Protein AF-A0A9W7KQG3-F1 (afdb_monomer_lite)

Foldseek 3Di:
DFEQKDWFDDPLFTWIWGFDDDDPVDDGRQIDTGAGWQADDVLQQWTAHPVRDIDRYHYYNDLQAFADPSRLVNQLVVQQVPPDDDCDPVNSVVSSVSSRLRRHRNRDDDPVNVVSRYDPDDDDPPPPPDDNPPDPPDD

pLDDT: mean 82.85, std 17.14, range [37.19, 95.38]

Radius of gyration: 16.19 Å; chains: 1; bounding box: 42×29×50 Å

Structure (mmCIF, N/CA/C/O backbone):
data_AF-A0A9W7KQG3-F1
#
_entry.id   AF-A0A9W7KQG3-F1
#
loop_
_atom_site.group_PDB
_atom_site.id
_atom_site.type_symbol
_atom_site.label_atom_id
_atom_site.label_alt_id
_atom_site.label_comp_id
_atom_site.label_asym_id
_atom_site.label_entity_id
_atom_site.label_seq_id
_atom_site.pdbx_PDB_ins_code
_atom_site.Cartn_x
_atom_site.Cartn_y
_atom_site.Cartn_z
_atom_site.occupancy
_atom_site.B_iso_or_equiv
_atom_site.auth_seq_id
_atom_site.auth_comp_id
_atom_site.auth_asym_id
_atom_site.auth_atom_id
_atom_site.pdbx_PDB_model_num
ATOM 1 N N . MET A 1 1 ? -13.329 0.213 2.854 1.00 91.06 1 MET A N 1
ATOM 2 C CA . MET A 1 1 ? -12.324 -0.327 3.798 1.00 91.06 1 MET A CA 1
ATOM 3 C C . MET A 1 1 ? -11.209 -1.002 3.007 1.00 91.06 1 MET A C 1
ATOM 5 O O . MET A 1 1 ? -11.467 -1.361 1.863 1.00 91.06 1 MET A O 1
ATOM 9 N N . ILE A 1 2 ? -9.999 -1.125 3.559 1.00 93.56 2 ILE A N 1
ATOM 10 C CA . ILE A 1 2 ? -8.959 -2.038 3.058 1.00 93.56 2 ILE A CA 1
ATOM 11 C C . ILE A 1 2 ? -8.677 -3.061 4.153 1.00 93.56 2 ILE A C 1
ATOM 13 O O . ILE A 1 2 ? -8.220 -2.696 5.231 1.00 93.56 2 ILE A O 1
ATOM 17 N N . ASP A 1 3 ? -8.961 -4.320 3.869 1.00 93.12 3 ASP A N 1
ATOM 18 C CA . ASP A 1 3 ? -8.729 -5.455 4.751 1.00 93.12 3 ASP A CA 1
ATOM 19 C C . ASP A 1 3 ? -7.578 -6.322 4.227 1.00 93.12 3 ASP A C 1
ATOM 21 O O . ASP A 1 3 ? -7.169 -6.179 3.067 1.00 93.12 3 ASP A O 1
ATOM 25 N N . ASN A 1 4 ? -7.051 -7.221 5.062 1.00 93.19 4 ASN A N 1
ATOM 26 C CA . ASN A 1 4 ? -5.897 -8.063 4.731 1.00 93.19 4 ASN A CA 1
ATOM 27 C C . ASN A 1 4 ? -4.757 -7.225 4.129 1.00 93.19 4 ASN A C 1
ATOM 29 O O . ASN A 1 4 ? -4.273 -7.496 3.020 1.00 93.19 4 ASN A O 1
ATOM 33 N N . TRP A 1 5 ? -4.434 -6.124 4.811 1.00 93.44 5 TRP A N 1
ATOM 34 C CA . TRP A 1 5 ? -3.624 -5.045 4.256 1.00 93.44 5 TRP A CA 1
ATOM 35 C C . TRP A 1 5 ? -2.185 -5.068 4.762 1.00 93.44 5 TRP A C 1
ATOM 37 O O . TRP A 1 5 ? -1.906 -5.508 5.871 1.00 93.44 5 TRP A O 1
ATOM 47 N N . ARG A 1 6 ? -1.251 -4.545 3.969 1.00 93.06 6 ARG A N 1
ATOM 48 C CA . ARG A 1 6 ? 0.131 -4.313 4.400 1.00 93.06 6 ARG A CA 1
ATOM 49 C C . ARG A 1 6 ? 0.631 -2.974 3.881 1.00 93.06 6 ARG A C 1
ATOM 51 O O . ARG A 1 6 ? 0.368 -2.609 2.733 1.00 93.06 6 ARG A O 1
ATOM 58 N N . LEU A 1 7 ? 1.373 -2.257 4.721 1.00 93.25 7 LEU A N 1
ATOM 59 C CA . LEU A 1 7 ? 2.153 -1.106 4.289 1.00 93.25 7 LEU A CA 1
ATOM 60 C C . LEU A 1 7 ? 3.446 -1.597 3.631 1.00 93.25 7 LEU A C 1
ATOM 62 O O . LEU A 1 7 ? 4.224 -2.331 4.235 1.00 93.25 7 LEU A O 1
ATOM 66 N N . ILE A 1 8 ? 3.666 -1.200 2.384 1.00 91.31 8 ILE A N 1
ATOM 67 C CA . ILE A 1 8 ? 4.824 -1.595 1.590 1.00 91.31 8 ILE A CA 1
ATOM 68 C C . ILE A 1 8 ? 5.645 -0.366 1.249 1.00 91.31 8 ILE A C 1
ATOM 70 O O . ILE A 1 8 ? 5.121 0.601 0.702 1.00 91.31 8 ILE A O 1
ATOM 74 N N . GLN A 1 9 ? 6.951 -0.443 1.481 1.00 88.62 9 GLN A N 1
ATOM 75 C CA . GLN A 1 9 ? 7.888 0.544 0.972 1.00 88.62 9 GLN A CA 1
ATOM 76 C C . GLN A 1 9 ? 8.163 0.311 -0.517 1.00 88.62 9 GLN A C 1
ATOM 78 O O . GLN A 1 9 ? 8.613 -0.762 -0.919 1.00 88.62 9 GLN A O 1
ATOM 83 N N . THR A 1 10 ? 7.940 1.341 -1.325 1.00 82.38 10 THR A N 1
ATOM 84 C CA . THR A 1 10 ? 8.336 1.428 -2.732 1.00 82.38 10 THR A CA 1
ATOM 85 C C . THR A 1 10 ? 9.277 2.618 -2.890 1.00 82.38 10 THR A C 1
ATOM 87 O O . THR A 1 10 ? 8.842 3.766 -2.770 1.00 82.38 10 THR A O 1
ATOM 90 N N . GLU A 1 11 ? 10.555 2.352 -3.160 1.00 78.75 11 GLU A N 1
ATOM 91 C CA . GLU A 1 11 ? 11.595 3.385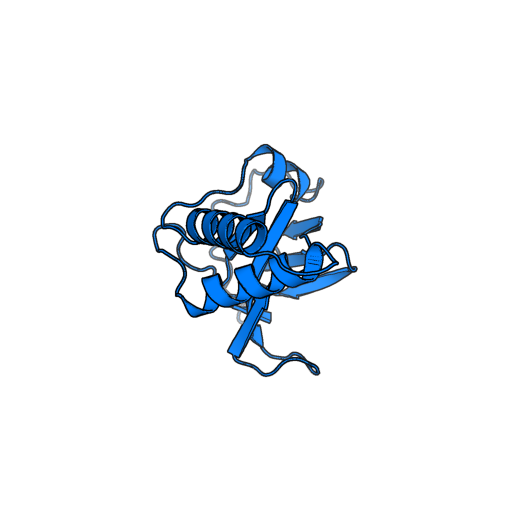 -3.286 1.00 78.75 11 GLU A CA 1
ATOM 92 C C . GLU A 1 11 ? 11.580 4.360 -2.087 1.00 78.75 11 GLU A C 1
ATOM 94 O O . GLU A 1 11 ? 11.842 3.945 -0.957 1.00 78.75 11 GLU A O 1
ATOM 99 N N . ALA A 1 12 ? 11.243 5.634 -2.324 1.00 81.31 12 ALA A N 1
ATOM 100 C CA . ALA A 1 12 ? 11.212 6.708 -1.330 1.00 81.31 12 ALA A CA 1
ATOM 101 C C . ALA A 1 12 ? 9.867 6.864 -0.590 1.00 81.31 12 ALA A C 1
ATOM 103 O O . ALA A 1 12 ? 9.706 7.795 0.198 1.00 81.31 12 ALA A O 1
ATOM 104 N N . ASN A 1 13 ? 8.877 6.013 -0.873 1.00 87.81 13 ASN A N 1
ATOM 105 C CA . ASN A 1 13 ? 7.509 6.151 -0.372 1.00 87.81 13 ASN A CA 1
ATOM 106 C C . ASN A 1 13 ? 6.982 4.846 0.212 1.00 87.81 13 ASN A C 1
ATOM 108 O O . ASN A 1 13 ? 7.519 3.776 -0.055 1.00 87.81 13 ASN A O 1
ATOM 112 N N . ALA A 1 14 ? 5.873 4.929 0.943 1.00 91.75 14 ALA A N 1
ATOM 113 C CA . ALA A 1 14 ? 5.087 3.763 1.311 1.00 91.75 14 ALA A CA 1
ATOM 114 C C . ALA A 1 14 ? 3.714 3.796 0.633 1.00 91.75 14 ALA A C 1
ATOM 116 O O . ALA A 1 14 ? 3.121 4.862 0.468 1.00 91.75 14 ALA A O 1
ATOM 117 N N . VAL A 1 15 ? 3.202 2.631 0.253 1.00 93.56 15 VAL A N 1
ATOM 118 C CA . VAL A 1 15 ? 1.854 2.421 -0.289 1.00 93.56 15 VAL A CA 1
ATOM 119 C C . VAL A 1 15 ? 1.141 1.358 0.534 1.00 93.56 15 VAL A C 1
ATOM 121 O O . VAL A 1 15 ? 1.785 0.490 1.122 1.00 93.56 15 VAL A O 1
ATOM 124 N N . LEU A 1 16 ? -0.188 1.393 0.554 1.00 94.69 16 LEU A N 1
ATOM 125 C CA . LEU A 1 16 ? -0.979 0.286 1.074 1.00 94.69 16 LEU A CA 1
ATOM 126 C C . LEU A 1 16 ? -1.315 -0.678 -0.051 1.00 94.69 16 LEU A C 1
ATOM 128 O O . LEU A 1 16 ? -1.706 -0.264 -1.146 1.00 94.69 16 LEU A O 1
ATOM 132 N N . ILE A 1 17 ? -1.215 -1.962 0.259 1.00 95.19 17 ILE A N 1
ATOM 133 C CA . ILE A 1 17 ? -1.808 -3.027 -0.535 1.00 95.19 17 ILE A CA 1
ATOM 134 C C . ILE A 1 17 ? -2.816 -3.790 0.317 1.00 95.19 17 ILE A C 1
ATOM 136 O O . ILE A 1 17 ? -2.567 -4.007 1.498 1.00 95.19 17 ILE A O 1
ATOM 140 N N . GLY A 1 18 ? -3.945 -4.198 -0.253 1.00 94.94 18 GLY A N 1
ATOM 141 C CA . GLY A 1 18 ? -4.953 -4.973 0.472 1.00 94.94 18 GLY A CA 1
ATOM 142 C C . GLY A 1 18 ? -6.220 -5.199 -0.334 1.00 94.94 18 GLY A C 1
ATOM 143 O O . GLY A 1 18 ? -6.331 -4.737 -1.470 1.00 94.94 18 GLY A O 1
ATOM 144 N N . ARG A 1 19 ? -7.180 -5.914 0.251 1.00 95.19 19 ARG A N 1
ATOM 145 C CA . ARG A 1 19 ? -8.494 -6.156 -0.352 1.00 95.19 19 ARG A CA 1
ATOM 146 C C . ARG A 1 19 ? -9.440 -5.028 -0.004 1.00 95.19 19 ARG A C 1
ATOM 148 O O . ARG A 1 19 ? -9.601 -4.685 1.163 1.00 95.19 19 ARG A O 1
ATOM 155 N N . VAL A 1 20 ? -10.076 -4.452 -1.010 1.00 93.69 20 VAL A N 1
ATOM 156 C CA . VAL A 1 20 ? -11.020 -3.359 -0.803 1.00 93.69 20 VAL A CA 1
ATOM 157 C C . VAL A 1 20 ? -12.442 -3.881 -0.621 1.00 93.69 20 VAL A C 1
ATOM 159 O O . VAL A 1 20 ? -12.818 -4.895 -1.202 1.00 93.69 20 VAL A O 1
ATOM 162 N N . SER A 1 21 ? -13.240 -3.167 0.165 1.00 92.12 21 SER A N 1
ATOM 163 C CA . SER A 1 21 ? -14.690 -3.362 0.231 1.00 92.12 21 SER A CA 1
ATOM 164 C C . SER A 1 21 ? -15.441 -2.044 0.417 1.00 92.12 21 SER A C 1
ATOM 166 O O . SER A 1 21 ? -14.879 -1.061 0.934 1.00 92.12 21 SER A O 1
ATOM 168 N N . GLY A 1 22 ? -16.706 -2.015 -0.009 1.00 85.50 22 GLY A N 1
ATOM 169 C CA . GLY A 1 22 ? -17.609 -0.875 0.131 1.00 85.50 22 GLY A CA 1
ATOM 170 C C . GLY A 1 22 ? -17.179 0.343 -0.690 1.00 85.50 22 GLY A C 1
ATOM 171 O O . GLY A 1 22 ? -17.320 1.479 -0.231 1.00 85.50 22 GLY A O 1
ATOM 172 N N . ARG A 1 23 ? -16.573 0.134 -1.869 1.00 78.44 23 ARG A N 1
ATOM 173 C CA . ARG A 1 23 ? -16.152 1.221 -2.770 1.00 78.44 23 ARG A CA 1
ATOM 174 C C . ARG A 1 23 ? -17.019 1.241 -4.037 1.00 78.44 23 ARG A C 1
ATOM 176 O O . ARG A 1 23 ? -17.055 0.249 -4.749 1.00 78.44 23 ARG A O 1
ATOM 183 N N . PRO A 1 24 ? -17.611 2.390 -4.420 1.00 77.50 24 PRO A N 1
ATOM 184 C CA . PRO A 1 24 ? -18.490 2.464 -5.596 1.00 77.50 24 PRO A CA 1
ATOM 185 C C . PRO A 1 24 ? -17.822 2.122 -6.936 1.00 77.50 24 PRO A C 1
ATOM 187 O O . PRO A 1 24 ? -18.490 1.711 -7.874 1.00 77.50 24 PRO A O 1
ATOM 190 N N . ARG A 1 25 ? -16.506 2.346 -7.052 1.00 82.25 25 ARG A N 1
ATOM 191 C CA . ARG A 1 25 ? -15.747 2.205 -8.308 1.00 82.25 25 ARG A CA 1
ATOM 192 C C . ARG A 1 25 ? -14.836 0.982 -8.343 1.00 82.25 25 ARG A C 1
ATOM 194 O O . ARG A 1 25 ? -14.084 0.817 -9.299 1.00 82.25 25 ARG A O 1
ATOM 201 N N . THR A 1 26 ? -14.829 0.166 -7.293 1.00 83.44 26 THR A N 1
ATOM 202 C CA . THR A 1 26 ? -13.938 -0.991 -7.212 1.00 83.44 26 THR A CA 1
ATOM 203 C C . THR A 1 26 ? -14.706 -2.161 -6.623 1.00 83.44 26 THR A C 1
ATOM 205 O O . THR A 1 26 ? -15.235 -2.003 -5.526 1.00 83.44 26 THR A O 1
ATOM 208 N N . PRO A 1 27 ? -14.768 -3.307 -7.323 1.00 89.25 27 PRO A N 1
ATOM 209 C CA . PRO A 1 27 ? -15.452 -4.485 -6.815 1.00 89.25 27 PRO A CA 1
ATOM 210 C C . PRO A 1 27 ? -14.917 -4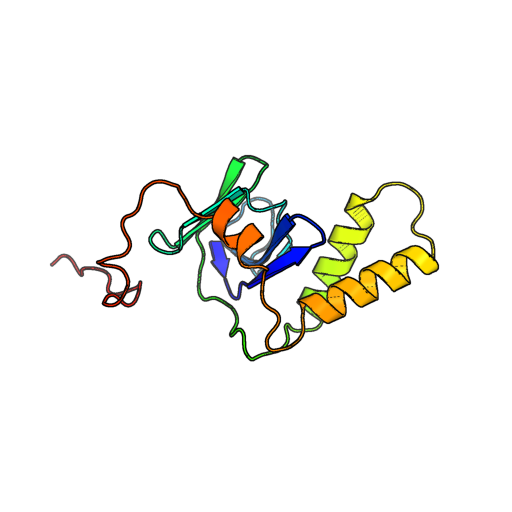.902 -5.447 1.00 89.25 27 PRO A C 1
ATOM 212 O O . PRO A 1 27 ? -13.707 -4.855 -5.198 1.00 89.25 27 PRO A O 1
ATOM 215 N N . ASP A 1 28 ? -15.821 -5.348 -4.585 1.00 91.00 28 ASP A N 1
ATOM 216 C CA . ASP A 1 28 ? -15.451 -5.898 -3.290 1.00 91.00 28 ASP A CA 1
ATOM 217 C C . ASP A 1 28 ? -14.559 -7.136 -3.465 1.00 91.00 28 ASP A C 1
ATOM 219 O O . ASP A 1 28 ? -14.738 -7.949 -4.374 1.00 91.00 28 ASP A O 1
ATOM 223 N N . GLY A 1 29 ? -13.546 -7.249 -2.607 1.00 91.12 29 GLY A N 1
ATOM 224 C CA . GLY A 1 29 ? -12.532 -8.301 -2.667 1.00 91.12 29 GLY A CA 1
ATOM 225 C C . GLY A 1 29 ? -11.394 -8.036 -3.657 1.00 91.12 29 GLY A C 1
ATOM 226 O O . GLY A 1 29 ? -10.394 -8.759 -3.622 1.00 91.12 29 GLY A O 1
ATOM 227 N N . ALA A 1 30 ? -11.479 -6.995 -4.493 1.00 93.06 30 ALA A N 1
ATOM 228 C CA . ALA A 1 30 ? -10.384 -6.634 -5.386 1.00 93.06 30 ALA A CA 1
ATOM 229 C C . ALA A 1 30 ? -9.139 -6.201 -4.596 1.00 93.06 30 ALA A C 1
ATOM 231 O O . ALA A 1 30 ? -9.226 -5.468 -3.607 1.00 93.06 30 ALA A O 1
ATOM 232 N N . ILE A 1 31 ? -7.965 -6.633 -5.060 1.00 95.38 31 ILE A N 1
ATOM 233 C CA . ILE A 1 31 ? -6.684 -6.203 -4.500 1.00 95.38 31 ILE A CA 1
ATOM 234 C C . ILE A 1 31 ? -6.357 -4.823 -5.058 1.00 95.38 31 ILE A C 1
ATOM 236 O O . ILE A 1 31 ? -6.266 -4.636 -6.272 1.00 95.38 31 ILE A O 1
ATOM 240 N N . VAL A 1 32 ? -6.148 -3.861 -4.168 1.00 93.44 32 VAL A N 1
ATOM 241 C CA . VAL A 1 32 ? -5.781 -2.492 -4.519 1.00 93.44 32 VAL A CA 1
ATOM 242 C C . VAL A 1 32 ? -4.373 -2.184 -4.046 1.00 93.44 32 VAL A C 1
ATOM 244 O O . VAL A 1 32 ? -3.974 -2.597 -2.961 1.00 93.44 32 VAL A O 1
ATOM 247 N N . VAL A 1 33 ? -3.641 -1.417 -4.853 1.00 94.75 33 VAL A N 1
ATOM 248 C CA . VAL A 1 33 ? -2.406 -0.740 -4.447 1.00 94.75 33 VAL A CA 1
ATOM 249 C C . VAL A 1 33 ? -2.673 0.753 -4.496 1.00 94.75 33 VAL A C 1
ATOM 251 O O . VAL A 1 33 ? -2.984 1.311 -5.559 1.00 94.75 33 VAL A O 1
ATOM 254 N N . THR A 1 34 ? -2.599 1.401 -3.341 1.00 93.38 34 THR A N 1
ATOM 255 C CA . THR A 1 34 ? -2.934 2.817 -3.227 1.00 93.38 34 THR A CA 1
ATOM 256 C C . THR A 1 34 ? -1.879 3.700 -3.899 1.00 93.38 34 THR A C 1
ATOM 258 O O . THR A 1 34 ? -0.787 3.265 -4.264 1.00 93.38 34 THR A O 1
ATOM 261 N N . SER A 1 35 ? -2.191 4.983 -4.069 1.00 91.62 35 SER A N 1
ATOM 262 C CA . SER A 1 35 ? -1.149 6.011 -4.166 1.00 91.62 35 SER A CA 1
ATOM 263 C C . SER A 1 35 ? -0.330 6.067 -2.864 1.00 91.62 35 SER A C 1
ATOM 265 O O . SER A 1 35 ? -0.764 5.492 -1.857 1.00 91.62 35 SER A O 1
ATOM 267 N N . PRO A 1 36 ? 0.826 6.759 -2.851 1.00 93.25 36 PRO A N 1
ATOM 268 C CA . PRO A 1 36 ? 1.626 6.909 -1.642 1.00 93.25 36 PRO A CA 1
ATOM 269 C C . PRO A 1 36 ? 0.788 7.338 -0.441 1.00 93.25 36 PRO A C 1
ATOM 271 O O . PRO A 1 36 ? -0.031 8.252 -0.554 1.00 93.25 36 PRO A O 1
ATOM 274 N N . VAL A 1 37 ? 0.988 6.676 0.691 1.00 93.81 37 VAL A N 1
ATOM 275 C CA . VAL A 1 37 ? 0.413 7.070 1.975 1.00 93.81 37 VAL A CA 1
ATOM 276 C C . VAL A 1 37 ? 1.095 8.363 2.408 1.00 93.81 37 VAL A C 1
ATOM 278 O O . VAL A 1 37 ?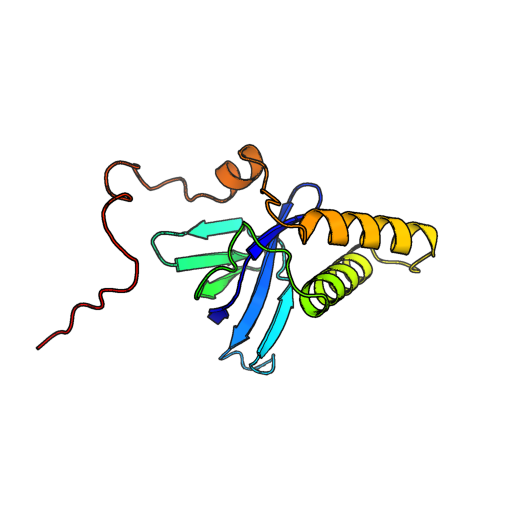 2.311 8.496 2.285 1.00 93.81 37 VAL A O 1
ATOM 281 N N . SER A 1 38 ? 0.306 9.338 2.845 1.00 92.81 38 SER A N 1
ATOM 282 C CA . SER A 1 38 ? 0.795 10.583 3.443 1.00 92.81 38 SER A CA 1
ATOM 283 C C . SER A 1 38 ? 0.590 10.606 4.952 1.00 92.81 38 SER A C 1
ATOM 285 O O . SER A 1 38 ? 1.342 11.283 5.638 1.00 92.81 38 SER A O 1
ATOM 287 N N . GLN A 1 39 ? -0.402 9.870 5.460 1.00 92.25 39 GLN A N 1
ATOM 288 C CA . GLN A 1 39 ? -0.646 9.724 6.888 1.00 92.25 39 GLN A CA 1
ATOM 289 C C . GLN A 1 39 ? -1.154 8.317 7.201 1.00 92.25 39 GLN A C 1
ATOM 291 O O . GLN A 1 39 ? -2.030 7.808 6.498 1.00 92.25 39 GLN A O 1
ATOM 296 N N . LEU A 1 40 ? -0.629 7.713 8.263 1.00 90.25 40 LEU A N 1
ATOM 297 C CA . LEU A 1 40 ? -1.107 6.459 8.835 1.00 90.25 40 LEU A CA 1
ATOM 298 C C . LEU A 1 40 ? -1.456 6.698 10.305 1.00 90.25 40 LEU A C 1
ATOM 300 O O . LEU A 1 40 ? -0.588 7.053 11.099 1.00 90.25 40 LEU A O 1
ATOM 304 N N . ASP A 1 41 ? -2.727 6.518 10.646 1.00 86.56 41 ASP A N 1
ATOM 305 C CA . ASP A 1 41 ? -3.243 6.626 12.006 1.00 86.56 41 ASP A CA 1
ATOM 306 C C . ASP A 1 41 ? -3.706 5.240 12.462 1.00 86.56 41 ASP A C 1
ATOM 308 O O . ASP A 1 41 ? -4.817 4.793 12.165 1.00 86.56 41 ASP A O 1
ATOM 312 N N . GLU A 1 42 ? -2.807 4.532 13.143 1.00 74.19 42 GLU A N 1
ATOM 313 C CA . GLU A 1 42 ? -3.072 3.190 13.666 1.00 74.19 42 GLU A CA 1
ATOM 314 C C . GLU A 1 42 ? -4.115 3.214 14.792 1.00 74.19 42 GLU A C 1
ATOM 316 O O . GLU A 1 42 ? -4.900 2.275 14.903 1.00 74.19 42 GLU A O 1
ATOM 321 N N . GLY A 1 43 ? -4.186 4.305 15.567 1.00 74.75 43 GLY A N 1
ATOM 322 C CA . GLY A 1 43 ? -5.152 4.468 16.656 1.00 74.75 43 GLY A CA 1
ATOM 323 C C . GLY A 1 43 ? -6.583 4.634 16.146 1.00 74.75 43 GLY A C 1
ATOM 324 O O . GLY A 1 43 ? -7.506 4.000 16.655 1.00 74.75 43 GLY A O 1
ATOM 325 N N . ALA A 1 44 ? -6.770 5.429 15.092 1.00 78.56 44 ALA A N 1
ATOM 326 C CA . ALA A 1 44 ? -8.057 5.561 14.410 1.00 78.56 44 ALA A CA 1
ATOM 327 C C . ALA A 1 44 ? -8.341 4.412 13.423 1.00 78.56 44 ALA A C 1
ATOM 329 O O . ALA A 1 44 ? -9.453 4.304 12.899 1.00 78.56 44 ALA A O 1
ATOM 330 N N . GLY A 1 45 ? -7.341 3.578 13.114 1.00 87.12 45 GLY A N 1
ATOM 331 C CA . GLY A 1 45 ? -7.436 2.546 12.083 1.00 87.12 45 GLY A CA 1
ATOM 332 C C . GLY A 1 45 ? -7.689 3.141 10.696 1.00 87.12 45 GLY A C 1
ATOM 333 O O . GLY A 1 45 ? -8.529 2.640 9.941 1.00 87.12 45 GLY A O 1
ATOM 334 N N . THR A 1 46 ? -7.012 4.240 10.354 1.00 91.94 46 THR A N 1
ATOM 335 C CA . THR A 1 46 ? -7.176 4.915 9.061 1.00 91.94 46 THR A CA 1
ATOM 336 C C . THR A 1 46 ? -5.849 5.240 8.389 1.00 91.94 46 THR A C 1
ATOM 338 O O . THR A 1 46 ? -4.812 5.404 9.024 1.00 91.94 46 THR A O 1
ATOM 341 N N . ALA A 1 47 ? -5.888 5.353 7.065 1.00 92.19 47 ALA A N 1
ATOM 342 C CA . ALA A 1 47 ? -4.778 5.866 6.280 1.00 92.19 47 ALA A CA 1
ATOM 343 C C . ALA A 1 47 ? -5.263 6.894 5.267 1.00 92.19 47 ALA A C 1
ATOM 345 O O . ALA A 1 47 ? -6.244 6.669 4.549 1.00 92.19 47 ALA A O 1
ATOM 346 N N . THR A 1 48 ? -4.518 7.986 5.159 1.00 93.31 48 THR A N 1
ATOM 347 C CA . THR A 1 48 ? -4.717 9.020 4.150 1.00 93.31 48 THR A CA 1
ATOM 348 C C . THR A 1 48 ? -3.620 8.901 3.113 1.00 93.31 48 THR A C 1
ATOM 350 O O . THR A 1 48 ? -2.429 8.826 3.415 1.00 93.31 48 THR A O 1
ATOM 353 N N . THR A 1 49 ? -4.034 8.862 1.858 1.00 93.62 49 THR A N 1
ATOM 354 C CA . THR A 1 49 ? -3.121 8.827 0.718 1.00 93.62 49 THR A CA 1
ATOM 355 C C . THR A 1 49 ? -2.856 10.231 0.192 1.00 93.62 49 THR A C 1
ATOM 357 O O . THR A 1 49 ? -3.663 11.134 0.389 1.00 93.62 49 THR A O 1
ATOM 360 N N . ARG A 1 50 ? -1.765 10.414 -0.558 1.00 91.19 50 ARG A N 1
ATOM 361 C CA . ARG A 1 50 ? -1.384 11.705 -1.152 1.00 91.19 50 ARG A CA 1
ATOM 362 C C . ARG A 1 50 ? -2.443 12.329 -2.065 1.00 91.19 50 ARG A C 1
ATOM 364 O O . ARG A 1 50 ? -2.406 13.531 -2.280 1.00 91.19 50 ARG A O 1
ATOM 371 N N . SER A 1 51 ? -3.378 11.540 -2.595 1.00 88.25 51 SER A N 1
ATOM 372 C CA . SER A 1 51 ? -4.529 12.040 -3.358 1.00 88.25 51 SER A CA 1
ATOM 373 C C . SER A 1 51 ? -5.669 12.562 -2.471 1.00 88.25 51 SER A C 1
ATOM 375 O O . SER A 1 51 ? -6.739 12.871 -2.984 1.00 88.25 51 SER A O 1
ATOM 377 N N . GLY A 1 52 ? -5.494 12.585 -1.148 1.00 88.25 52 GLY A N 1
ATOM 378 C CA . GLY A 1 52 ? -6.520 12.951 -0.170 1.00 88.25 52 GLY A CA 1
ATOM 379 C C . GLY A 1 52 ? -7.534 11.842 0.123 1.00 88.25 52 GLY A C 1
ATOM 380 O O . GLY A 1 52 ? -8.453 12.039 0.911 1.00 88.25 52 GLY A O 1
ATOM 381 N N . THR A 1 53 ? -7.405 10.656 -0.486 1.00 90.12 53 THR A N 1
ATOM 382 C CA . THR A 1 53 ? -8.337 9.554 -0.216 1.00 90.12 53 THR A CA 1
ATOM 383 C C . THR A 1 53 ? -8.039 8.928 1.140 1.00 90.12 53 THR A C 1
ATOM 385 O O . THR A 1 53 ? -6.925 8.445 1.361 1.00 90.12 53 THR A O 1
ATOM 388 N N . VAL A 1 54 ? -9.062 8.883 1.994 1.00 92.00 54 VAL A N 1
ATO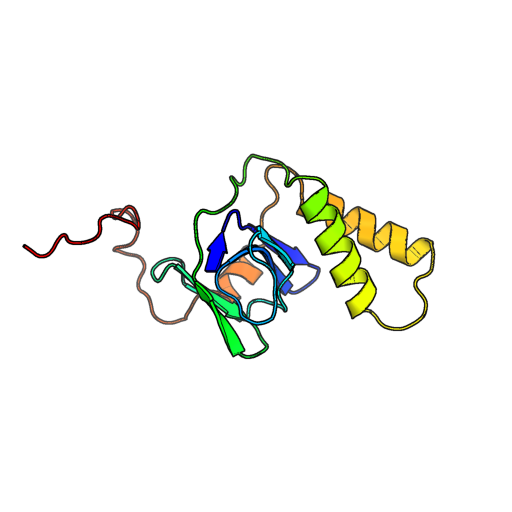M 389 C CA . VAL A 1 54 ? -9.027 8.224 3.303 1.00 92.00 54 VAL A CA 1
ATOM 390 C C . VAL A 1 54 ? -9.560 6.798 3.184 1.00 92.00 54 VAL A C 1
ATOM 392 O O . VAL A 1 54 ? -10.595 6.541 2.551 1.00 92.00 54 VAL A O 1
ATOM 395 N N . TYR A 1 55 ? -8.842 5.858 3.787 1.00 90.44 55 TYR A N 1
ATOM 396 C CA . TYR A 1 55 ? -9.213 4.455 3.888 1.00 90.44 55 TYR A CA 1
ATOM 397 C C . TYR A 1 55 ? -9.344 4.063 5.353 1.00 90.44 55 TYR A C 1
ATOM 399 O O . TYR A 1 55 ? -8.420 4.264 6.132 1.00 90.44 55 TYR A O 1
ATOM 407 N N . ARG A 1 56 ? -10.472 3.439 5.700 1.00 93.50 56 ARG A N 1
ATOM 408 C CA . ARG A 1 56 ? -10.583 2.645 6.925 1.00 93.50 56 ARG A CA 1
ATOM 409 C C . ARG A 1 56 ? -9.813 1.341 6.746 1.00 93.50 56 ARG A C 1
ATOM 411 O O . ARG A 1 56 ? -9.992 0.687 5.712 1.00 93.50 56 ARG A O 1
ATOM 418 N N . LEU A 1 57 ? -8.999 0.991 7.728 1.00 91.25 57 LEU A N 1
ATOM 419 C CA . LEU A 1 57 ? -8.166 -0.201 7.753 1.00 91.25 57 LEU A CA 1
ATOM 420 C C . LEU A 1 57 ? -8.878 -1.308 8.535 1.00 91.25 57 LEU A C 1
ATOM 422 O O . LEU A 1 57 ? -9.430 -1.069 9.607 1.00 91.25 57 LEU A O 1
ATOM 426 N N . GLY A 1 58 ? -8.919 -2.495 7.939 1.00 90.62 58 GLY A N 1
ATOM 427 C CA . GLY A 1 58 ? -9.346 -3.728 8.586 1.00 90.62 58 GLY A CA 1
ATOM 428 C C . GLY A 1 58 ? -8.164 -4.423 9.256 1.00 90.62 58 GLY A C 1
ATOM 429 O O . GLY A 1 58 ? -7.240 -3.777 9.758 1.00 90.62 58 GLY A O 1
ATOM 430 N N . VAL A 1 59 ? -8.167 -5.750 9.213 1.00 89.75 59 VAL A N 1
ATOM 431 C CA . VAL A 1 59 ? -7.107 -6.573 9.789 1.00 89.75 59 VAL A CA 1
ATOM 432 C C . VAL A 1 59 ? -5.859 -6.493 8.896 1.00 89.75 59 VAL A C 1
ATOM 434 O O . VAL A 1 59 ? -5.956 -6.678 7.676 1.00 89.75 59 VAL A O 1
ATOM 437 N N . PRO A 1 60 ? -4.675 -6.187 9.455 1.00 90.25 60 PRO A N 1
ATOM 438 C CA . PRO A 1 60 ? -3.440 -6.227 8.688 1.00 90.25 60 PRO A CA 1
ATOM 439 C C . PRO A 1 60 ? -3.056 -7.672 8.351 1.00 90.25 60 PRO A C 1
ATOM 441 O O . PRO A 1 60 ? -3.303 -8.601 9.116 1.00 90.25 60 PRO A O 1
ATOM 444 N N . TRP A 1 61 ? -2.393 -7.862 7.215 1.00 89.31 61 TRP A N 1
ATOM 445 C CA . TRP A 1 61 ? -1.731 -9.117 6.887 1.00 89.31 61 TRP A CA 1
ATOM 446 C C . TRP A 1 61 ? -0.506 -9.303 7.790 1.00 89.31 61 TRP A C 1
ATOM 448 O O . TRP A 1 61 ? 0.348 -8.413 7.853 1.00 89.31 61 TRP A O 1
ATOM 458 N N . SER A 1 62 ? -0.381 -10.474 8.422 1.00 87.12 62 SER A N 1
ATOM 459 C CA . SER A 1 62 ? 0.713 -10.812 9.348 1.00 87.12 62 SER A CA 1
ATOM 460 C C . SER A 1 62 ? 2.090 -10.495 8.766 1.00 87.12 62 SER A C 1
ATOM 462 O O . SER A 1 62 ? 2.415 -10.974 7.686 1.00 87.12 62 SER A O 1
ATOM 464 N N . ALA A 1 63 ? 2.922 -9.707 9.451 1.00 83.62 63 ALA A N 1
ATOM 465 C CA . ALA A 1 63 ? 4.242 -9.318 8.941 1.00 83.62 63 ALA A CA 1
ATOM 466 C C . ALA A 1 63 ? 5.178 -10.519 8.699 1.00 83.62 63 ALA A C 1
ATOM 468 O O . ALA A 1 63 ? 6.049 -10.447 7.830 1.00 83.62 63 ALA A O 1
ATOM 469 N N . ASP A 1 64 ? 4.961 -11.623 9.411 1.00 87.25 64 ASP A N 1
ATOM 470 C CA . ASP A 1 64 ? 5.791 -12.831 9.351 1.00 87.25 64 ASP A CA 1
ATOM 471 C C . ASP A 1 64 ? 5.477 -13.725 8.146 1.00 87.25 64 ASP A C 1
ATOM 473 O O . ASP A 1 64 ? 6.207 -14.668 7.852 1.00 87.25 64 ASP A O 1
ATOM 477 N N . GLU A 1 65 ? 4.428 -13.402 7.393 1.00 90.25 65 GLU A N 1
ATOM 478 C CA . GLU A 1 65 ? 4.023 -14.161 6.216 1.00 90.25 65 GLU A CA 1
ATOM 479 C C . GLU A 1 65 ? 4.393 -13.440 4.918 1.00 90.25 65 GLU A C 1
ATOM 481 O O . GLU A 1 65 ? 4.452 -12.208 4.836 1.00 90.25 65 GLU A O 1
ATOM 486 N N . ALA A 1 66 ? 4.630 -14.203 3.854 1.00 92.62 66 ALA A N 1
ATOM 487 C CA . ALA A 1 66 ? 4.714 -13.627 2.520 1.00 92.62 66 ALA A CA 1
ATOM 488 C C . ALA A 1 66 ? 3.313 -13.228 2.032 1.00 92.62 66 ALA A C 1
ATOM 490 O O . ALA A 1 66 ? 2.331 -13.923 2.294 1.00 92.62 66 ALA A O 1
ATOM 491 N N . LEU A 1 67 ? 3.220 -12.123 1.293 1.00 92.44 67 LEU A N 1
ATOM 492 C CA . LEU A 1 67 ? 1.975 -11.774 0.620 1.00 92.44 67 LEU A CA 1
ATOM 493 C C . LEU A 1 67 ? 1.710 -12.751 -0.539 1.00 92.44 67 LEU A C 1
ATOM 495 O O . LEU A 1 67 ? 2.653 -13.104 -1.254 1.00 92.44 67 LEU A O 1
ATOM 499 N N . PRO A 1 68 ? 0.445 -13.136 -0.790 1.00 92.94 68 PRO A N 1
ATOM 500 C CA . PRO A 1 68 ? 0.101 -14.040 -1.883 1.00 92.94 68 PRO A CA 1
ATOM 501 C C . PRO A 1 68 ? 0.457 -13.479 -3.267 1.00 92.94 68 PRO A C 1
ATOM 503 O O . PRO A 1 68 ? 0.493 -12.265 -3.479 1.00 92.94 68 PRO A O 1
ATOM 506 N N . ASP A 1 69 ? 0.588 -14.354 -4.264 1.00 92.62 69 ASP A N 1
ATOM 507 C CA . ASP A 1 69 ? 0.951 -13.967 -5.637 1.00 92.62 69 ASP A CA 1
ATOM 508 C C . ASP A 1 69 ? 0.032 -12.905 -6.258 1.00 92.62 69 ASP A C 1
ATOM 510 O O . ASP A 1 69 ? 0.494 -12.042 -7.008 1.00 92.62 69 ASP A O 1
ATOM 514 N N . GLY A 1 70 ? -1.263 -12.919 -5.925 1.00 94.06 70 GLY A N 1
ATOM 515 C CA . GLY A 1 70 ? -2.209 -11.898 -6.385 1.00 94.06 70 GLY A CA 1
ATOM 516 C C . GLY A 1 70 ? -1.809 -10.480 -5.960 1.00 94.06 70 GLY A C 1
ATOM 517 O O . GLY A 1 70 ? -1.926 -9.540 -6.744 1.00 94.06 70 GLY A O 1
ATOM 518 N N . TYR A 1 71 ? -1.258 -10.333 -4.754 1.00 94.62 71 TYR A N 1
ATOM 519 C CA . TYR A 1 71 ? -0.774 -9.058 -4.225 1.00 94.62 71 TYR A CA 1
ATOM 520 C C . TYR A 1 71 ? 0.498 -8.620 -4.944 1.00 94.62 71 TYR A C 1
ATOM 522 O O . TYR A 1 71 ? 0.606 -7.481 -5.402 1.00 94.62 71 TYR A O 1
ATOM 530 N N . ARG A 1 72 ? 1.437 -9.552 -5.133 1.00 94.00 72 ARG A N 1
ATOM 531 C CA . ARG A 1 72 ? 2.666 -9.286 -5.883 1.00 94.00 72 ARG A CA 1
ATOM 532 C C . ARG A 1 72 ? 2.363 -8.819 -7.310 1.00 94.00 72 ARG A C 1
ATOM 534 O O . ARG A 1 72 ? 2.952 -7.841 -7.768 1.00 94.00 72 ARG A O 1
ATOM 541 N N . ARG A 1 73 ? 1.420 -9.472 -7.998 1.00 95.38 73 ARG A N 1
ATOM 542 C CA . ARG A 1 73 ? 0.976 -9.087 -9.349 1.00 95.38 73 ARG A CA 1
ATOM 543 C C . ARG A 1 73 ? 0.357 -7.690 -9.375 1.00 95.38 73 ARG A C 1
ATOM 545 O O . ARG A 1 73 ? 0.726 -6.895 -10.237 1.00 95.38 73 ARG A O 1
ATOM 552 N N . ALA A 1 74 ? -0.512 -7.366 -8.416 1.00 94.75 74 ALA A N 1
ATOM 553 C CA . ALA A 1 74 ? -1.110 -6.035 -8.312 1.00 94.75 74 ALA A CA 1
ATOM 554 C C . ALA A 1 74 ? -0.048 -4.937 -8.101 1.00 94.75 74 ALA A C 1
ATOM 556 O O . ALA A 1 74 ? -0.112 -3.873 -8.721 1.00 94.75 74 ALA A O 1
ATOM 557 N N . LEU A 1 75 ? 0.976 -5.210 -7.284 1.00 93.75 75 LEU A N 1
ATOM 558 C CA . LEU A 1 75 ? 2.098 -4.292 -7.073 1.00 93.75 75 LEU A CA 1
ATOM 559 C C . LEU A 1 75 ? 2.927 -4.082 -8.347 1.00 93.75 75 LEU A C 1
ATOM 561 O O . LEU A 1 75 ? 3.231 -2.940 -8.693 1.00 93.75 75 LEU A O 1
ATOM 565 N N . ILE A 1 76 ? 3.237 -5.156 -9.081 1.00 93.81 76 ILE A N 1
ATOM 566 C CA . ILE A 1 76 ? 3.937 -5.075 -10.374 1.00 93.81 76 ILE A CA 1
ATOM 567 C C . ILE A 1 76 ? 3.143 -4.212 -11.360 1.00 93.81 76 ILE A C 1
ATOM 569 O O . ILE A 1 76 ? 3.705 -3.285 -11.942 1.00 93.81 76 ILE A O 1
ATOM 573 N N . GLN A 1 77 ? 1.839 -4.466 -11.508 1.00 92.50 77 GLN A N 1
ATOM 574 C CA . GLN A 1 77 ? 0.965 -3.696 -12.400 1.00 92.50 77 GLN A CA 1
ATOM 575 C C . GLN A 1 77 ? 0.955 -2.206 -12.038 1.00 92.50 77 GLN A C 1
ATOM 577 O O . GLN A 1 77 ? 1.082 -1.351 -12.917 1.00 92.50 77 GLN A O 1
ATOM 582 N N . LYS A 1 78 ? 0.873 -1.880 -10.741 1.00 91.12 78 LYS A N 1
ATOM 583 C CA . LYS A 1 78 ? 0.893 -0.492 -10.268 1.00 91.12 78 LYS A CA 1
ATOM 584 C C . LYS A 1 78 ? 2.212 0.213 -10.590 1.00 91.12 78 LYS A C 1
ATOM 586 O O . LYS A 1 78 ? 2.195 1.337 -11.088 1.00 91.12 78 LYS A O 1
ATOM 591 N N . MET A 1 79 ? 3.344 -0.433 -10.316 1.00 90.19 79 MET A N 1
ATOM 592 C CA . MET A 1 79 ? 4.674 0.135 -10.570 1.00 90.19 79 MET A CA 1
ATOM 593 C C . MET A 1 79 ? 4.968 0.270 -12.071 1.00 90.19 79 MET A C 1
ATOM 595 O O . MET A 1 79 ? 5.554 1.263 -12.507 1.00 90.19 79 MET A O 1
ATOM 599 N N . ALA A 1 80 ? 4.506 -0.687 -12.881 1.00 90.50 80 ALA A N 1
ATOM 600 C CA . ALA A 1 80 ? 4.600 -0.615 -14.335 1.00 90.50 80 ALA A CA 1
ATOM 601 C C . ALA A 1 80 ? 3.825 0.592 -14.889 1.00 90.50 80 ALA A C 1
ATOM 603 O O . ALA A 1 80 ? 4.368 1.340 -15.703 1.00 90.50 80 ALA A O 1
ATOM 604 N N . ALA A 1 81 ? 2.613 0.839 -14.382 1.00 87.94 81 ALA A N 1
ATOM 605 C CA . ALA A 1 81 ? 1.795 1.981 -14.785 1.00 87.94 81 ALA A CA 1
ATOM 606 C C . ALA A 1 81 ? 2.374 3.343 -14.348 1.00 87.94 81 ALA A C 1
ATOM 608 O O . ALA A 1 81 ? 2.177 4.338 -15.038 1.00 87.94 81 ALA A O 1
ATOM 609 N N . ALA A 1 82 ? 3.093 3.408 -13.221 1.00 83.94 82 ALA A N 1
ATOM 610 C CA . ALA A 1 82 ? 3.570 4.673 -12.653 1.00 83.94 82 ALA A CA 1
ATOM 611 C C . ALA A 1 82 ? 4.749 5.313 -13.409 1.00 83.94 82 ALA A C 1
ATOM 613 O O . ALA A 1 82 ? 4.848 6.534 -13.451 1.00 83.94 82 ALA A O 1
ATOM 614 N N . GLY A 1 83 ? 5.651 4.517 -13.991 1.00 75.31 83 GLY A N 1
ATOM 615 C CA . GLY A 1 83 ? 6.888 5.049 -14.586 1.00 75.31 83 GLY A CA 1
ATOM 616 C C . GLY A 1 83 ? 6.753 5.629 -15.998 1.00 75.31 83 GLY A C 1
ATOM 617 O O . GLY A 1 83 ? 7.754 6.083 -16.539 1.00 75.31 83 GLY A O 1
ATOM 618 N N . GLY A 1 84 ? 5.554 5.616 -16.594 1.00 75.56 84 GLY A N 1
ATOM 619 C CA . GLY A 1 84 ? 5.330 6.100 -17.961 1.00 75.56 84 GLY A CA 1
ATOM 620 C C . GLY A 1 84 ? 6.105 5.315 -19.032 1.00 75.56 84 GLY A C 1
ATOM 621 O O . GLY A 1 84 ? 6.881 4.406 -18.727 1.00 75.56 84 GLY A O 1
ATOM 622 N N . GLY A 1 85 ? 5.865 5.646 -20.302 1.00 80.94 85 GLY A N 1
ATOM 623 C CA . GLY A 1 85 ? 6.590 5.080 -21.445 1.00 80.94 85 GLY A CA 1
ATOM 624 C C . GLY A 1 85 ? 6.427 3.568 -21.656 1.00 80.94 85 GLY A C 1
ATOM 625 O O . GLY A 1 85 ? 5.664 2.883 -20.971 1.00 80.94 85 GLY A O 1
ATOM 626 N N . THR A 1 86 ? 7.161 3.042 -22.636 1.00 88.06 86 THR A N 1
ATOM 627 C CA . THR A 1 86 ? 7.158 1.613 -22.971 1.00 88.06 86 THR A CA 1
ATOM 628 C C . THR A 1 86 ? 7.792 0.795 -21.846 1.00 88.06 86 THR A C 1
ATOM 630 O O . THR A 1 86 ? 8.882 1.102 -21.359 1.00 88.06 86 THR A O 1
ATOM 633 N N . LEU A 1 87 ? 7.116 -0.274 -21.426 1.00 90.31 87 LEU A N 1
ATOM 634 C CA . LEU A 1 87 ? 7.645 -1.213 -20.443 1.00 90.31 87 LEU A CA 1
ATOM 635 C C . LEU A 1 87 ? 8.651 -2.155 -21.119 1.00 90.31 87 LEU A C 1
ATOM 637 O O . LEU A 1 87 ? 8.261 -3.115 -21.776 1.00 90.31 87 LEU A O 1
ATOM 641 N N . THR A 1 88 ? 9.943 -1.868 -20.969 1.00 94.31 88 THR A N 1
ATOM 642 C CA . THR A 1 88 ? 11.020 -2.749 -21.448 1.00 94.31 88 THR A CA 1
ATOM 643 C C . THR A 1 88 ? 11.184 -3.971 -20.543 1.00 94.31 88 THR A C 1
ATOM 645 O O . THR A 1 88 ? 10.823 -3.935 -19.362 1.00 94.31 88 THR A O 1
ATOM 648 N N . GLU A 1 89 ? 11.788 -5.042 -21.064 1.00 94.88 89 GLU A N 1
ATOM 649 C CA . GLU A 1 89 ? 12.079 -6.256 -20.286 1.00 94.88 89 GLU A CA 1
ATOM 650 C C . GLU A 1 89 ? 12.941 -5.959 -19.054 1.00 94.88 89 GLU A C 1
ATOM 652 O O . GLU A 1 89 ? 12.614 -6.390 -17.948 1.00 94.88 89 GLU A O 1
ATOM 657 N N . SER A 1 90 ? 13.993 -5.149 -19.207 1.00 93.81 90 SER A N 1
ATOM 658 C CA . SER A 1 90 ? 14.874 -4.768 -18.096 1.00 93.81 90 SER A CA 1
ATOM 659 C C . SER A 1 90 ? 14.120 -4.015 -16.997 1.00 93.81 90 SER A C 1
ATOM 661 O O . SER A 1 90 ? 14.336 -4.256 -15.808 1.00 93.81 90 SER A O 1
ATOM 663 N N . ARG A 1 91 ? 13.182 -3.134 -17.374 1.00 92.75 91 ARG A N 1
ATOM 664 C CA . ARG A 1 91 ? 12.347 -2.406 -16.413 1.00 92.75 91 ARG A CA 1
ATOM 665 C C . ARG A 1 91 ? 11.363 -3.339 -15.710 1.00 92.75 91 ARG A C 1
ATOM 667 O O . ARG A 1 91 ? 11.195 -3.238 -14.495 1.00 92.75 91 ARG A O 1
ATOM 674 N N . LEU A 1 92 ? 10.739 -4.263 -16.440 1.00 93.75 92 LEU A N 1
ATOM 675 C CA . LEU A 1 92 ? 9.853 -5.266 -15.851 1.00 93.75 92 LEU A CA 1
ATOM 676 C C . LEU A 1 92 ? 10.604 -6.181 -14.870 1.00 93.75 92 LEU A C 1
ATOM 678 O O . LEU A 1 92 ? 10.078 -6.473 -13.793 1.00 93.75 92 LEU A O 1
ATOM 682 N N . ALA A 1 93 ? 11.832 -6.588 -15.193 1.00 94.56 93 ALA A N 1
ATOM 683 C CA . ALA A 1 93 ? 12.676 -7.378 -14.300 1.00 94.56 93 ALA A CA 1
ATOM 684 C C . ALA A 1 93 ? 12.989 -6.619 -12.997 1.00 94.56 93 ALA A C 1
ATOM 686 O O . ALA A 1 93 ? 12.798 -7.164 -11.907 1.00 94.56 93 ALA A O 1
ATOM 687 N N . ALA A 1 94 ? 13.367 -5.338 -13.093 1.00 92.19 94 ALA A N 1
ATOM 688 C CA . ALA A 1 94 ? 13.620 -4.488 -11.928 1.00 92.19 94 ALA A CA 1
ATOM 689 C C . ALA A 1 94 ? 12.370 -4.327 -11.041 1.00 92.19 94 ALA A C 1
ATOM 691 O O . ALA A 1 94 ? 12.426 -4.555 -9.831 1.00 92.19 94 ALA A O 1
ATOM 692 N N . ILE A 1 95 ? 11.216 -4.024 -11.645 1.00 92.38 95 ILE A N 1
ATOM 693 C CA . ILE A 1 95 ? 9.921 -3.931 -10.950 1.00 92.38 95 ILE A CA 1
ATOM 694 C C . ILE A 1 95 ? 9.581 -5.255 -10.253 1.00 92.38 95 ILE A C 1
ATOM 696 O O . ILE A 1 95 ? 9.169 -5.272 -9.091 1.00 92.38 95 ILE A O 1
ATOM 700 N N . SER A 1 96 ? 9.779 -6.380 -10.939 1.00 93.75 96 SER A N 1
ATOM 701 C CA . SER A 1 96 ? 9.470 -7.712 -10.409 1.00 93.75 96 SER A CA 1
ATOM 702 C C . SER A 1 96 ? 10.349 -8.085 -9.214 1.00 93.75 96 SER A C 1
ATOM 704 O O . SER A 1 96 ? 9.855 -8.720 -8.274 1.00 93.75 96 SER A O 1
ATOM 706 N N . ALA A 1 97 ? 11.620 -7.672 -9.227 1.00 92.88 97 ALA A N 1
ATOM 707 C CA . ALA A 1 97 ? 12.551 -7.850 -8.117 1.00 92.88 97 ALA A CA 1
ATOM 708 C C . ALA A 1 97 ? 12.158 -6.993 -6.903 1.00 92.88 97 ALA A C 1
ATOM 710 O O . ALA A 1 97 ? 12.118 -7.495 -5.776 1.00 92.88 97 ALA A O 1
ATOM 711 N N . VAL A 1 98 ? 11.781 -5.727 -7.127 1.00 91.44 98 VAL A N 1
ATOM 712 C CA . VAL A 1 98 ? 11.264 -4.851 -6.063 1.00 91.44 98 VAL A CA 1
ATOM 713 C C . VAL A 1 98 ? 10.004 -5.455 -5.445 1.00 91.44 98 VAL A C 1
ATOM 715 O O . VAL A 1 98 ? 9.949 -5.623 -4.228 1.00 91.44 98 VAL A O 1
ATOM 718 N N . ALA A 1 99 ? 9.031 -5.868 -6.263 1.00 92.62 99 ALA A N 1
ATOM 719 C CA . ALA A 1 99 ? 7.793 -6.469 -5.773 1.00 92.62 99 ALA A CA 1
ATOM 720 C C . ALA A 1 99 ? 8.046 -7.732 -4.934 1.00 92.62 99 ALA A C 1
ATOM 722 O O . ALA A 1 99 ? 7.419 -7.902 -3.889 1.00 92.62 99 ALA A O 1
ATOM 723 N N . ALA A 1 100 ? 8.983 -8.591 -5.353 1.00 92.69 100 ALA A N 1
ATOM 724 C CA . ALA A 1 100 ? 9.366 -9.786 -4.599 1.00 92.69 100 ALA A CA 1
ATOM 725 C C . ALA A 1 100 ? 9.926 -9.431 -3.214 1.00 92.69 100 ALA A C 1
ATOM 727 O O . ALA A 1 100 ? 9.498 -9.990 -2.206 1.00 92.69 100 ALA A O 1
ATOM 728 N N . ARG A 1 101 ? 10.838 -8.454 -3.156 1.00 91.44 101 ARG A N 1
ATOM 729 C CA . ARG A 1 101 ? 11.433 -7.983 -1.900 1.00 91.44 101 ARG A CA 1
ATOM 730 C C . ARG A 1 101 ? 10.392 -7.382 -0.958 1.00 91.44 101 ARG A C 1
ATOM 732 O O . ARG A 1 101 ? 10.478 -7.588 0.245 1.00 91.44 101 ARG A O 1
ATOM 739 N N . CYS A 1 102 ? 9.429 -6.646 -1.497 1.00 90.06 102 CYS A N 1
ATOM 740 C CA . CYS A 1 102 ? 8.358 -6.014 -0.733 1.00 90.06 102 CYS A CA 1
ATOM 741 C C . CYS A 1 102 ? 7.321 -7.015 -0.196 1.00 90.06 102 CYS A C 1
ATOM 743 O O . CYS A 1 102 ? 6.730 -6.786 0.854 1.00 90.06 102 CYS A O 1
ATOM 745 N N . CYS A 1 103 ? 7.093 -8.115 -0.918 1.00 91.06 103 CYS A N 1
ATOM 746 C CA . CYS A 1 103 ? 6.069 -9.108 -0.589 1.00 91.06 103 CYS A CA 1
ATOM 747 C C . CYS A 1 103 ? 6.592 -10.294 0.238 1.00 91.06 103 CYS A C 1
ATOM 749 O O . CYS A 1 103 ? 5.810 -11.180 0.566 1.00 91.06 103 CYS A O 1
ATOM 751 N N . ARG A 1 104 ? 7.887 -10.344 0.577 1.00 92.69 104 ARG A N 1
ATOM 752 C CA . ARG A 1 104 ? 8.462 -11.434 1.383 1.00 92.69 104 ARG A CA 1
ATOM 753 C C . ARG A 1 104 ? 8.024 -11.371 2.853 1.00 92.69 104 ARG A C 1
ATOM 755 O O . ARG A 1 104 ? 7.657 -10.308 3.356 1.00 92.69 104 ARG A O 1
ATOM 762 N N . ALA A 1 105 ? 8.133 -12.503 3.542 1.00 92.06 105 ALA A N 1
ATOM 763 C CA . ALA A 1 105 ? 8.007 -12.582 4.995 1.00 92.06 105 ALA A CA 1
ATOM 764 C C . ALA A 1 105 ? 9.023 -11.663 5.696 1.00 92.06 105 ALA A C 1
ATOM 766 O O . ALA A 1 105 ? 10.183 -11.574 5.282 1.00 92.06 105 ALA A O 1
ATOM 767 N N . GLY A 1 106 ? 8.580 -10.955 6.734 1.00 87.06 106 GLY A N 1
ATOM 768 C CA . GLY A 1 106 ? 9.411 -10.036 7.509 1.00 87.06 106 GLY A CA 1
ATOM 769 C C . GLY A 1 106 ? 9.839 -8.772 6.755 1.00 87.06 106 GLY A C 1
ATOM 770 O O . GLY A 1 106 ? 10.766 -8.088 7.190 1.00 87.06 106 GLY A O 1
ATOM 771 N N . ALA A 1 107 ? 9.219 -8.448 5.613 1.00 88.31 107 ALA A N 1
ATOM 772 C CA . ALA A 1 107 ? 9.455 -7.174 4.941 1.00 88.31 107 ALA A CA 1
ATOM 773 C C . ALA A 1 107 ? 8.994 -6.014 5.837 1.00 88.31 107 ALA A C 1
ATOM 775 O O . ALA A 1 107 ? 7.819 -5.930 6.193 1.00 88.31 107 ALA A O 1
ATOM 776 N N . LYS A 1 108 ? 9.921 -5.115 6.179 1.00 85.19 108 LYS A N 1
ATOM 777 C CA . LYS A 1 108 ? 9.656 -3.930 7.001 1.00 85.19 108 LYS A CA 1
ATOM 778 C C . LYS A 1 108 ? 9.776 -2.661 6.169 1.00 85.19 108 LYS A C 1
ATOM 780 O O . LYS A 1 108 ? 10.546 -2.612 5.209 1.00 85.19 108 LYS A O 1
ATOM 785 N N . VAL A 1 109 ? 8.999 -1.655 6.551 1.00 87.56 109 VAL A N 1
ATOM 786 C CA . VAL A 1 109 ? 9.154 -0.284 6.063 1.00 87.56 109 VAL A CA 1
ATOM 787 C C . VAL A 1 109 ? 10.216 0.392 6.917 1.00 87.56 109 VAL A C 1
ATOM 789 O O . VAL A 1 109 ? 10.246 0.190 8.128 1.00 87.56 109 VAL A O 1
ATOM 792 N N . ASP A 1 110 ? 11.090 1.163 6.280 1.00 89.44 110 ASP A N 1
ATOM 793 C CA . ASP A 1 110 ? 12.116 1.944 6.962 1.00 89.44 110 ASP A CA 1
ATOM 794 C C . ASP A 1 110 ? 11.510 2.885 8.022 1.00 89.44 110 ASP A C 1
ATOM 796 O O . ASP A 1 110 ? 10.507 3.561 7.770 1.00 89.44 110 ASP A O 1
ATOM 800 N N . GLU A 1 111 ? 12.132 2.949 9.201 1.00 86.25 111 GLU A N 1
ATOM 801 C CA . GLU A 1 111 ? 11.655 3.762 10.328 1.00 86.25 111 GLU A CA 1
ATOM 802 C C . GLU A 1 111 ? 11.582 5.256 9.992 1.00 86.25 111 GLU A C 1
ATOM 804 O O . GLU A 1 111 ? 10.655 5.937 10.429 1.00 86.25 111 GLU A O 1
ATOM 809 N N . ALA A 1 112 ? 12.485 5.782 9.159 1.00 87.69 112 ALA A N 1
ATOM 810 C CA . ALA A 1 112 ? 12.427 7.179 8.740 1.00 87.69 112 ALA A CA 1
ATOM 811 C C . ALA A 1 112 ? 11.216 7.448 7.834 1.00 87.69 112 ALA A C 1
ATOM 813 O O . ALA A 1 112 ? 10.648 8.541 7.862 1.00 87.69 112 ALA A O 1
ATOM 814 N N . ILE A 1 113 ? 10.784 6.461 7.042 1.00 88.81 113 ILE A N 1
ATOM 815 C CA . ILE A 1 113 ? 9.541 6.567 6.270 1.00 88.81 113 ILE A CA 1
ATOM 816 C C . ILE A 1 113 ? 8.343 6.483 7.209 1.00 88.81 113 ILE A C 1
ATOM 818 O O . ILE A 1 113 ? 7.458 7.327 7.107 1.00 88.81 113 ILE A O 1
ATOM 822 N N . LEU A 1 114 ? 8.323 5.530 8.145 1.00 87.38 114 LEU A N 1
ATOM 823 C CA . LEU A 1 114 ? 7.240 5.412 9.126 1.00 87.38 114 LEU A CA 1
ATOM 824 C C . LEU A 1 114 ? 7.071 6.697 9.943 1.00 87.38 114 LEU A C 1
ATOM 826 O O . LEU A 1 114 ? 5.952 7.192 10.070 1.00 87.38 114 LEU A O 1
ATOM 830 N N . ALA A 1 115 ? 8.169 7.289 10.415 1.00 86.50 115 ALA A N 1
ATOM 831 C CA . ALA A 1 115 ? 8.162 8.543 11.163 1.00 86.50 115 ALA A CA 1
ATOM 832 C C . ALA A 1 115 ? 7.512 9.698 10.381 1.00 86.50 115 ALA A C 1
ATOM 834 O O . ALA A 1 115 ? 6.834 10.532 10.972 1.00 86.50 115 ALA A O 1
ATOM 835 N N . ARG A 1 116 ? 7.653 9.724 9.048 1.00 87.88 116 ARG A N 1
ATOM 836 C CA . ARG A 1 116 ? 7.029 10.740 8.180 1.00 87.88 116 ARG A CA 1
ATOM 837 C C . ARG A 1 116 ? 5.531 10.531 7.962 1.00 87.88 116 ARG A C 1
ATOM 839 O O . ARG A 1 116 ? 4.860 11.470 7.549 1.00 87.88 116 ARG A O 1
ATOM 846 N N . LEU A 1 117 ? 5.028 9.313 8.167 1.00 86.62 117 LEU A N 1
ATOM 847 C CA . LEU A 1 117 ? 3.609 8.980 7.997 1.00 86.62 117 LEU A CA 1
ATOM 848 C C . LEU A 1 117 ? 2.803 9.185 9.279 1.00 86.62 117 LEU A C 1
ATOM 850 O O . LEU A 1 117 ? 1.578 9.282 9.217 1.00 86.62 117 LEU A O 1
ATOM 854 N N . ARG A 1 118 ? 3.457 9.204 10.441 1.00 73.25 118 ARG A N 1
ATOM 855 C CA . ARG A 1 118 ? 2.771 9.340 11.726 1.00 73.25 118 ARG A CA 1
ATOM 856 C C . ARG A 1 118 ? 2.297 10.785 11.921 1.00 73.25 118 ARG A C 1
ATOM 858 O O . ARG A 1 118 ? 3.071 11.711 11.672 1.00 73.25 118 ARG A O 1
ATOM 865 N N . PRO A 1 119 ? 1.046 11.010 12.361 1.00 63.12 119 PRO A N 1
ATOM 866 C CA . PRO A 1 119 ? 0.598 12.350 12.712 1.00 63.12 119 PRO A CA 1
ATOM 867 C C . PRO A 1 119 ? 1.442 12.913 13.866 1.00 63.12 119 PRO A C 1
ATOM 869 O O . PRO A 1 119 ? 1.784 12.206 14.810 1.00 63.12 119 PRO A O 1
ATOM 872 N N . VAL A 1 120 ? 1.764 14.209 13.794 1.0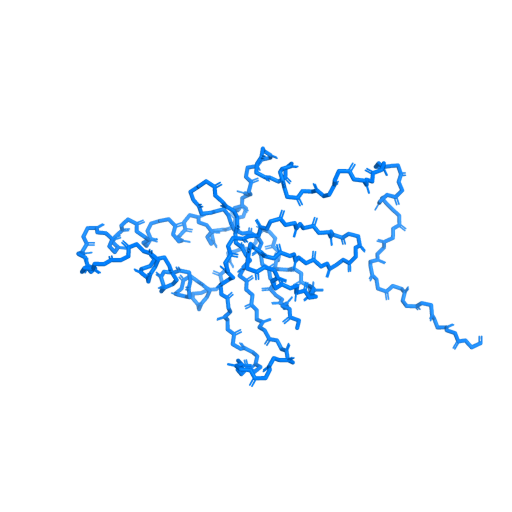0 53.41 120 VAL A N 1
ATOM 873 C CA . VAL A 1 120 ? 2.621 14.926 14.764 1.00 53.41 120 VAL A CA 1
ATOM 874 C C . VAL A 1 120 ? 1.953 15.054 16.148 1.00 53.41 120 VAL A C 1
ATOM 876 O O . VAL A 1 120 ? 2.612 15.347 17.140 1.00 53.41 120 VAL A O 1
ATOM 879 N N . SER A 1 121 ? 0.647 14.796 16.245 1.00 48.09 121 SER A N 1
ATOM 880 C CA . SER A 1 121 ? -0.149 14.949 17.462 1.00 48.09 121 SER A CA 1
ATOM 881 C C . SER A 1 121 ? -0.557 13.602 18.072 1.00 48.09 121 SER A C 1
ATOM 883 O O . SER A 1 121 ? -1.717 13.222 17.965 1.00 48.09 121 SER A O 1
ATOM 885 N N . MET A 1 122 ? 0.355 12.875 18.723 1.00 39.97 122 MET A N 1
ATOM 886 C CA . MET A 1 122 ? -0.020 11.931 19.790 1.00 39.97 122 MET A CA 1
ATOM 887 C C . MET A 1 122 ? 1.191 11.587 20.668 1.00 39.97 122 MET A C 1
ATOM 889 O O . MET A 1 122 ? 2.214 11.099 20.191 1.00 39.97 122 MET A O 1
ATOM 893 N N . SER A 1 123 ? 1.058 11.871 21.966 1.00 44.78 123 SER A N 1
ATOM 894 C CA . SER A 1 123 ? 1.962 11.410 23.023 1.00 44.78 123 SER A CA 1
ATOM 895 C C . SER A 1 123 ? 1.754 9.909 23.241 1.00 44.78 123 SER A C 1
ATOM 897 O O . SER A 1 123 ? 0.624 9.446 23.368 1.00 44.78 123 SER A O 1
ATOM 899 N N . TRP A 1 124 ? 2.849 9.152 23.268 1.00 48.81 124 TRP A N 1
ATOM 900 C CA . TRP A 1 124 ? 2.889 7.687 23.169 1.00 48.81 124 TRP A CA 1
ATOM 901 C C . TRP A 1 124 ? 2.626 6.917 24.478 1.00 48.81 124 TRP A C 1
ATOM 903 O O . TRP A 1 124 ? 2.873 5.715 24.530 1.00 48.81 124 TRP A O 1
ATOM 913 N N . ASN A 1 125 ? 2.107 7.555 25.530 1.00 45.69 125 ASN A N 1
ATOM 914 C CA . ASN A 1 125 ? 1.944 6.880 26.826 1.00 45.69 125 ASN A CA 1
ATOM 915 C C . ASN A 1 125 ? 0.693 5.986 26.968 1.00 45.69 125 ASN A C 1
ATOM 917 O O . ASN A 1 125 ? 0.644 5.223 27.925 1.00 45.69 125 ASN A O 1
ATOM 921 N N . ASP A 1 126 ? -0.256 5.980 26.021 1.00 43.78 126 ASP A N 1
ATOM 922 C CA . ASP A 1 126 ? -1.535 5.249 26.189 1.00 43.78 126 ASP A CA 1
ATOM 923 C C . ASP A 1 126 ? -1.814 4.124 25.165 1.00 43.78 126 ASP A C 1
ATOM 925 O O . ASP A 1 126 ? -2.867 3.485 25.207 1.00 43.78 126 ASP A O 1
ATOM 929 N N . VAL A 1 127 ? -0.894 3.820 24.241 1.00 45.69 127 VAL A N 1
ATOM 930 C CA . VAL A 1 127 ? -1.190 2.906 23.109 1.00 45.69 127 VAL A CA 1
ATOM 931 C C . VAL A 1 127 ? -1.034 1.414 23.462 1.00 45.69 127 VAL A C 1
ATOM 933 O O . VAL A 1 127 ? -1.542 0.549 22.753 1.00 45.69 127 VAL A O 1
ATOM 936 N N . HIS A 1 128 ? -0.414 1.070 24.595 1.00 37.56 128 HIS A N 1
ATOM 937 C CA . HIS A 1 128 ? -0.130 -0.332 24.938 1.00 37.56 128 HIS A CA 1
ATOM 938 C C . HIS A 1 128 ? -1.261 -1.120 25.624 1.00 37.56 128 HIS A C 1
ATOM 940 O O . HIS A 1 128 ? -1.028 -2.265 26.003 1.00 37.56 128 HIS A O 1
ATOM 946 N N . LEU A 1 129 ? -2.485 -0.590 25.763 1.00 42.66 129 LEU A N 1
ATOM 947 C CA . LEU A 1 129 ? -3.539 -1.286 26.528 1.00 42.66 129 LEU A CA 1
ATOM 948 C C . LEU A 1 129 ? -4.916 -1.427 25.863 1.00 42.66 129 LEU A C 1
ATOM 950 O O . LEU A 1 129 ? -5.863 -1.830 26.538 1.00 42.66 129 LEU A O 1
ATOM 954 N N . ARG A 1 130 ? -5.079 -1.186 24.556 1.00 37.19 130 ARG A N 1
ATOM 955 C CA . ARG A 1 130 ? -6.371 -1.463 23.898 1.00 37.19 130 ARG A CA 1
ATOM 956 C C . ARG A 1 130 ? -6.229 -2.262 22.609 1.00 37.19 130 ARG A C 1
ATOM 958 O O . ARG A 1 130 ? -5.686 -1.790 21.619 1.00 37.19 130 ARG A O 1
ATOM 965 N N . ALA A 1 131 ? -6.801 -3.466 22.615 1.00 39.19 131 ALA A N 1
ATOM 966 C CA . ALA A 1 131 ? -7.193 -4.143 21.387 1.00 39.19 131 ALA A CA 1
ATOM 967 C C . ALA A 1 131 ? -8.218 -3.257 20.639 1.00 39.19 131 ALA A C 1
ATOM 969 O O . ALA A 1 131 ? -9.184 -2.809 21.263 1.00 39.19 131 ALA A O 1
ATOM 970 N N . PRO A 1 132 ? -8.061 -2.998 19.329 1.00 46.56 132 PRO A N 1
ATOM 971 C CA . PRO A 1 132 ? -8.803 -1.940 18.633 1.00 46.56 132 PRO A CA 1
ATOM 972 C C . PRO A 1 132 ? -10.269 -2.272 18.281 1.00 46.56 132 PRO A C 1
ATOM 974 O O . PRO A 1 132 ? -10.839 -1.653 17.387 1.00 46.56 132 PRO A O 1
ATOM 977 N N . TRP A 1 133 ? -10.918 -3.235 18.945 1.00 52.47 133 TRP A N 1
ATOM 978 C CA . TRP A 1 133 ? -12.291 -3.631 18.588 1.00 52.47 133 TRP A CA 1
ATOM 979 C C . TRP A 1 133 ? -13.207 -4.026 19.751 1.00 52.47 133 TRP A C 1
ATOM 981 O O . TRP A 1 133 ? -14.294 -4.551 19.506 1.00 52.47 133 TRP A O 1
ATOM 991 N N . ALA A 1 134 ? -12.865 -3.686 20.997 1.00 40.81 134 ALA A N 1
ATOM 992 C CA . ALA A 1 134 ? -13.886 -3.605 22.041 1.00 40.81 134 ALA A CA 1
ATOM 993 C C . ALA A 1 134 ? -14.795 -2.408 21.720 1.00 40.81 134 ALA A C 1
ATOM 995 O O . ALA A 1 134 ? -14.555 -1.278 22.131 1.00 40.81 134 ALA A O 1
ATOM 996 N N . THR A 1 135 ? -15.794 -2.651 20.876 1.00 41.09 135 THR A N 1
ATOM 997 C CA . THR A 1 135 ? -16.912 -1.737 20.685 1.00 41.09 135 THR A CA 1
ATOM 998 C C . THR A 1 135 ? -17.601 -1.636 22.034 1.00 41.09 135 THR A C 1
ATOM 1000 O O . THR A 1 135 ? -18.047 -2.654 22.565 1.00 41.09 135 THR A O 1
ATOM 1003 N N . ASP A 1 136 ? -17.672 -0.427 22.591 1.00 43.12 136 ASP A N 1
ATOM 1004 C CA . ASP A 1 136 ? -18.594 -0.140 23.681 1.00 43.12 136 ASP A CA 1
ATOM 1005 C C . ASP A 1 136 ? -19.988 -0.542 23.195 1.00 43.12 136 ASP A C 1
ATOM 1007 O O . ASP A 1 136 ? -20.595 0.114 22.344 1.00 43.12 136 ASP A O 1
ATOM 1011 N N . LYS A 1 137 ? -20.481 -1.680 23.690 1.00 37.34 137 LYS A N 1
ATOM 1012 C CA . LYS A 1 137 ? -21.900 -1.993 23.621 1.00 37.34 137 LYS A CA 1
ATOM 1013 C C . LYS A 1 137 ? -22.584 -0.958 24.502 1.00 37.34 137 LYS A C 1
ATOM 1015 O O . LYS A 1 137 ? -22.591 -1.097 25.718 1.00 37.34 137 LYS A O 1
ATOM 1020 N N . GLN A 1 138 ? -23.129 0.085 23.886 1.00 39.16 138 GLN A N 1
ATOM 1021 C CA . GLN A 1 138 ? -24.154 0.890 24.533 1.00 39.16 138 GLN A CA 1
ATOM 1022 C C . GLN A 1 138 ? -25.392 0.010 24.720 1.00 39.16 138 GLN A C 1
ATOM 1024 O O . GLN A 1 138 ? -26.041 -0.383 23.748 1.00 39.16 138 GLN A O 1
ATOM 1029 N N . SER A 1 139 ? -25.691 -0.333 25.969 1.00 37.53 139 SER A N 1
ATOM 1030 C CA . SER A 1 139 ? -27.020 -0.684 26.480 1.00 37.53 139 SER A CA 1
ATOM 1031 C C . SER A 1 139 ? -27.052 -0.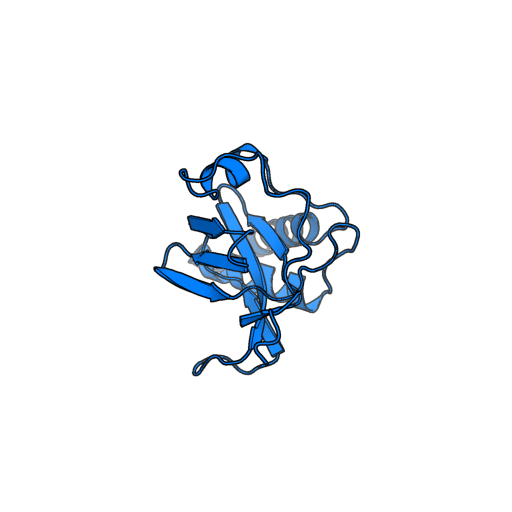356 27.963 1.00 37.53 139 SER A C 1
ATOM 1033 O O . SER A 1 139 ? -26.081 -0.741 28.651 1.00 37.53 139 SER A O 1
#

Organism: NCBI:txid214106

Secondary structure (DSSP, 8-state):
-EEEEEEEEETTEEEEEEEE-SBTTB-TT-EEEEEEEEEEETTTTEEEETTS-EEEB-PBPPTTSPPPHHHHHHHHHHHHHHT-S---HHHHHHHHHHHHHHHSTT----HHHHHHHS-S---TTSGGG--TT------

Sequence (139 aa):
MIDNWRLIQTEANAVLIGRVSGRPRTPDGAIVVTSPVSQLDEGAGTATTRSGTVYRLGVPWSADEALPDGYRRALIQKMAAAGGGTLTESRLAAISAVAARCCRAGAKVDEAILARLRPVSMSWNDVHLRAPWATDKQS